Protein AF-A0A229SP72-F1 (afdb_monomer)

Secondary structure (DSSP, 8-state):
-EE-SEEEESSSSTTSPEEEEEPTTEE-EEEEEEEETTTTEEEEEEEE-STT--EEEEEEGGGEE-SSSPPPPEEP-

Structure (mmCIF, N/CA/C/O backbone):
data_AF-A0A229SP72-F1
#
_entry.id   AF-A0A229SP72-F1
#
loop_
_atom_site.group_PDB
_atom_site.id
_atom_site.type_symbol
_atom_site.label_atom_id
_atom_site.label_alt_id
_atom_site.label_comp_id
_atom_site.label_asym_id
_atom_site.label_entity_id
_atom_site.label_seq_id
_atom_site.pdbx_PDB_ins_code
_atom_site.Cartn_x
_atom_site.Cartn_y
_atom_site.Cartn_z
_atom_site.occupancy
_atom_site.B_iso_or_equiv
_atom_site.auth_seq_id
_atom_site.auth_comp_id
_atom_site.auth_asym_id
_atom_site.auth_atom_id
_atom_site.pdbx_PDB_model_num
ATOM 1 N N . MET A 1 1 ? 3.625 -11.807 -1.019 1.00 63.62 1 MET A N 1
ATOM 2 C CA . MET A 1 1 ? 2.223 -11.758 -1.517 1.00 63.62 1 MET A CA 1
ATOM 3 C C . MET A 1 1 ? 2.181 -11.316 -2.961 1.00 63.62 1 MET A C 1
ATOM 5 O O . MET A 1 1 ? 3.198 -10.846 -3.461 1.00 63.62 1 MET A O 1
ATOM 9 N N . THR A 1 2 ? 1.019 -11.428 -3.608 1.00 70.06 2 THR A N 1
ATOM 10 C CA . THR A 1 2 ? 0.767 -10.761 -4.891 1.00 70.06 2 THR A CA 1
ATOM 11 C C . THR A 1 2 ? -0.262 -9.647 -4.757 1.00 70.06 2 THR A C 1
ATOM 13 O O . THR A 1 2 ? -1.257 -9.787 -4.048 1.00 70.06 2 THR A O 1
ATOM 16 N N . GLY A 1 3 ? -0.016 -8.523 -5.424 1.00 62.00 3 GLY A N 1
ATOM 17 C CA . GLY A 1 3 ? -0.990 -7.446 -5.569 1.00 62.00 3 GLY A CA 1
ATOM 18 C C . GLY A 1 3 ? -1.951 -7.702 -6.732 1.00 62.00 3 GLY A C 1
ATOM 19 O O . GLY A 1 3 ? -1.553 -8.184 -7.798 1.00 62.00 3 GLY A O 1
ATOM 20 N N . LYS A 1 4 ? -3.220 -7.327 -6.560 1.00 73.56 4 LYS A N 1
ATOM 21 C CA . LYS A 1 4 ? -4.115 -7.029 -7.691 1.00 73.56 4 LYS A CA 1
ATOM 22 C C . LYS A 1 4 ? -3.627 -5.755 -8.388 1.00 73.56 4 LYS A C 1
ATOM 24 O O . LYS A 1 4 ? -2.832 -5.005 -7.825 1.00 73.56 4 LYS A O 1
ATOM 29 N N . THR A 1 5 ? -4.135 -5.464 -9.589 1.00 76.69 5 THR A N 1
ATOM 30 C CA . THR A 1 5 ? -3.902 -4.152 -10.211 1.00 76.69 5 THR A CA 1
ATOM 31 C C . THR A 1 5 ? -4.443 -3.068 -9.288 1.00 76.69 5 THR A C 1
ATOM 33 O O . THR A 1 5 ? -5.654 -2.935 -9.115 1.00 76.69 5 THR A O 1
ATOM 36 N N . SER A 1 6 ? -3.551 -2.358 -8.604 1.00 84.25 6 SER A N 1
ATOM 37 C CA . SER A 1 6 ? -3.914 -1.463 -7.508 1.00 84.25 6 SER A CA 1
ATOM 38 C C . SER A 1 6 ? -2.807 -0.449 -7.240 1.00 84.25 6 SER A C 1
ATOM 40 O O . SER A 1 6 ? -1.628 -0.761 -7.418 1.00 84.25 6 SER A O 1
ATOM 42 N N . PRO A 1 7 ? -3.159 0.775 -6.823 1.00 90.94 7 PRO A N 1
ATOM 43 C CA . PRO A 1 7 ? -2.165 1.771 -6.471 1.00 90.94 7 PRO A CA 1
ATOM 44 C C . PRO A 1 7 ? -1.502 1.440 -5.131 1.00 90.94 7 PRO A C 1
ATOM 46 O O . PRO A 1 7 ? -2.196 1.170 -4.148 1.00 90.94 7 PRO A O 1
ATOM 49 N N . LEU A 1 8 ? -0.174 1.556 -5.088 1.00 92.88 8 LEU A N 1
ATOM 50 C CA . LEU A 1 8 ? 0.556 1.864 -3.859 1.00 92.88 8 LEU A CA 1
ATOM 51 C C . LEU A 1 8 ? 0.415 3.361 -3.599 1.00 92.88 8 LEU A C 1
ATOM 53 O O . LEU A 1 8 ? 0.551 4.163 -4.526 1.00 92.88 8 LEU A O 1
ATOM 57 N N . ARG A 1 9 ? 0.158 3.754 -2.355 1.00 95.25 9 ARG A N 1
ATOM 58 C CA . ARG A 1 9 ? -0.146 5.142 -1.980 1.00 95.25 9 ARG A CA 1
ATOM 59 C C . ARG A 1 9 ? 0.855 5.702 -0.982 1.00 95.25 9 ARG A C 1
ATOM 61 O O . ARG A 1 9 ? 1.439 4.959 -0.208 1.00 95.25 9 ARG A O 1
ATOM 68 N N . VAL A 1 10 ? 0.986 7.028 -0.948 1.00 94.88 10 VAL A N 1
ATOM 69 C CA . VAL A 1 10 ? 1.834 7.734 0.037 1.00 94.88 10 VAL A CA 1
ATOM 70 C C . VAL A 1 10 ? 1.362 7.564 1.488 1.00 94.88 10 VAL A C 1
ATOM 72 O O . VAL A 1 10 ? 2.108 7.871 2.407 1.00 94.88 10 VAL A O 1
ATOM 75 N N . GLY A 1 11 ? 0.125 7.106 1.708 1.00 93.56 11 GLY A N 1
ATOM 76 C CA . GLY A 1 11 ? -0.456 6.934 3.038 1.00 93.56 11 GLY A CA 1
ATOM 77 C C . GLY A 1 11 ? -1.583 5.892 3.062 1.00 93.56 11 GLY A C 1
ATOM 78 O O . GLY A 1 11 ? -2.120 5.558 1.997 1.00 93.56 11 GLY A O 1
ATOM 79 N N . PRO A 1 12 ? -1.965 5.398 4.257 1.00 93.56 12 PRO A N 1
ATOM 80 C CA . PRO A 1 12 ? -2.933 4.314 4.461 1.00 93.56 12 PRO A CA 1
ATOM 81 C C . PRO A 1 12 ? -4.391 4.785 4.302 1.00 93.56 12 PRO A C 1
ATOM 83 O O . PRO A 1 12 ? -5.220 4.672 5.208 1.00 93.56 12 PRO A O 1
ATOM 86 N N . GLN A 1 13 ? -4.715 5.381 3.153 1.00 92.69 13 GLN A N 1
ATOM 87 C CA . GLN A 1 13 ? -6.061 5.853 2.835 1.00 92.69 13 GLN A CA 1
ATOM 88 C C . GLN A 1 13 ? -6.298 5.912 1.323 1.00 92.69 13 GLN A C 1
ATOM 90 O O . GLN A 1 13 ? -5.424 6.285 0.542 1.00 92.69 13 GLN A O 1
ATOM 95 N N . GLY A 1 14 ? -7.533 5.625 0.898 1.00 90.56 14 GLY A N 1
ATOM 96 C CA . GLY A 1 14 ? -7.915 5.593 -0.519 1.00 90.56 14 GLY A CA 1
ATOM 97 C C . GLY A 1 14 ? -7.803 6.933 -1.258 1.00 90.56 14 GLY A C 1
ATOM 98 O O . GLY A 1 14 ? -7.729 6.940 -2.484 1.00 90.56 14 GLY A O 1
ATOM 99 N N . THR A 1 15 ? -7.755 8.055 -0.538 1.00 91.75 15 THR A N 1
ATOM 100 C CA . THR A 1 15 ? -7.609 9.405 -1.107 1.00 91.75 15 THR A CA 1
ATOM 101 C C . THR A 1 15 ? -6.154 9.864 -1.206 1.00 91.75 15 THR A C 1
ATOM 103 O O . THR A 1 15 ? -5.890 10.887 -1.828 1.00 91.75 15 THR A O 1
ATOM 106 N N . CYS A 1 16 ? -5.200 9.139 -0.609 1.00 93.44 16 CYS A N 1
ATOM 107 C CA . CYS A 1 16 ? -3.781 9.476 -0.699 1.00 93.44 16 CYS A CA 1
ATOM 108 C C . CYS A 1 16 ? -3.262 9.290 -2.131 1.00 93.44 16 CYS A C 1
ATOM 110 O O . CYS A 1 16 ? -3.629 8.325 -2.808 1.00 93.44 16 CYS A O 1
ATOM 112 N N . ASN A 1 17 ? -2.374 10.183 -2.576 1.00 95.50 17 ASN A N 1
ATOM 113 C CA . ASN A 1 17 ? -1.778 10.112 -3.910 1.00 95.50 17 ASN A CA 1
ATOM 114 C C . ASN A 1 17 ? -1.052 8.771 -4.136 1.00 95.50 17 ASN A C 1
ATOM 116 O O . ASN A 1 17 ? -0.402 8.265 -3.214 1.00 95.50 17 ASN A O 1
ATOM 120 N N . PRO A 1 18 ? -1.145 8.185 -5.342 1.00 94.00 18 PRO A N 1
ATOM 121 C CA . PRO A 1 18 ? -0.382 6.995 -5.677 1.00 94.00 18 PRO A CA 1
ATOM 122 C C . PRO A 1 18 ? 1.110 7.328 -5.832 1.00 94.00 18 PRO A C 1
ATOM 124 O O . PRO A 1 18 ? 1.460 8.345 -6.426 1.00 94.00 18 PRO A O 1
ATOM 127 N N . VAL A 1 19 ? 1.979 6.447 -5.339 1.00 92.94 19 VAL A N 1
ATOM 128 C CA . VAL A 1 19 ? 3.428 6.451 -5.631 1.00 92.94 19 VAL A CA 1
ATOM 129 C C . VAL A 1 19 ? 3.774 5.501 -6.776 1.00 92.94 19 VAL A C 1
ATOM 131 O O . VAL A 1 19 ? 4.746 5.715 -7.492 1.00 92.94 19 VAL A O 1
ATOM 134 N N . ALA A 1 20 ? 2.959 4.462 -6.972 1.00 90.19 20 ALA A N 1
ATOM 135 C CA . ALA A 1 20 ? 3.085 3.502 -8.059 1.00 90.19 20 ALA A CA 1
ATOM 136 C C . ALA A 1 20 ? 1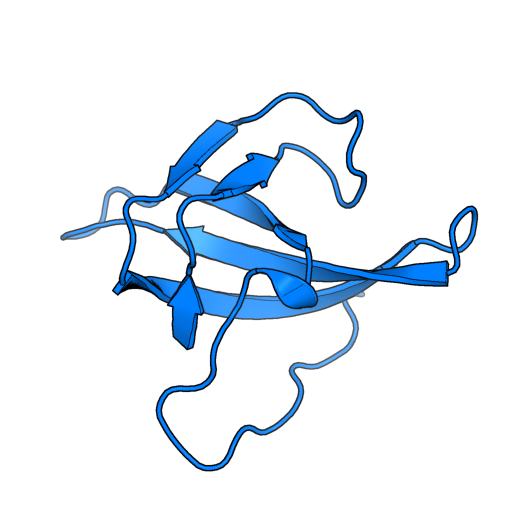.735 2.833 -8.339 1.00 90.19 20 ALA A C 1
ATOM 138 O O . ALA A 1 20 ? 0.863 2.771 -7.473 1.00 90.19 20 ALA A O 1
ATOM 139 N N . THR A 1 21 ? 1.574 2.293 -9.547 1.00 89.50 21 THR A N 1
ATOM 140 C CA . THR A 1 21 ? 0.486 1.359 -9.868 1.00 89.50 21 THR A CA 1
ATOM 141 C C . THR A 1 21 ? 1.082 -0.024 -10.034 1.00 89.50 21 THR A C 1
ATOM 143 O O . THR A 1 21 ? 1.977 -0.216 -10.856 1.00 89.50 21 THR A O 1
ATOM 146 N N . LEU A 1 22 ? 0.594 -0.982 -9.253 1.00 87.12 22 LEU A N 1
ATOM 147 C CA . LEU A 1 22 ? 1.043 -2.359 -9.347 1.00 87.12 22 LEU A CA 1
ATOM 148 C C . LEU A 1 22 ? 0.411 -3.050 -10.557 1.00 87.12 22 LEU A C 1
ATOM 150 O O . LEU A 1 22 ? -0.809 -2.954 -10.738 1.00 87.12 22 LEU A O 1
ATOM 154 N N . PRO A 1 23 ? 1.189 -3.787 -11.363 1.00 86.75 23 PRO A N 1
ATOM 155 C CA . PRO A 1 23 ? 0.612 -4.757 -12.279 1.00 86.75 23 PRO A CA 1
ATOM 156 C C . PRO A 1 23 ? -0.058 -5.899 -11.499 1.00 86.75 23 PRO A C 1
ATOM 158 O O . PRO A 1 23 ? 0.246 -6.151 -10.332 1.00 86.75 23 PRO A O 1
ATOM 161 N N . SER A 1 24 ? -0.975 -6.613 -12.153 1.00 85.38 24 SER A N 1
ATOM 162 C CA . SER A 1 24 ? -1.549 -7.833 -11.574 1.00 85.38 24 SER A CA 1
ATOM 163 C C . SER A 1 24 ? -0.448 -8.869 -11.328 1.00 85.38 24 SER A C 1
ATOM 165 O O . SER A 1 24 ? 0.431 -9.047 -12.171 1.00 85.38 24 SER A O 1
ATOM 167 N N . GLY A 1 25 ? -0.481 -9.530 -10.170 1.00 83.62 25 GLY A N 1
ATOM 168 C CA . GLY A 1 25 ? 0.524 -10.525 -9.801 1.00 83.62 25 GLY A CA 1
ATOM 169 C C . GLY A 1 25 ? 1.845 -9.921 -9.320 1.00 83.62 25 GLY A C 1
ATOM 170 O O . GLY A 1 25 ? 2.803 -10.664 -9.112 1.00 83.62 25 GLY A O 1
ATOM 171 N N . ALA A 1 26 ? 1.917 -8.597 -9.129 1.00 85.88 26 ALA A N 1
ATOM 172 C CA . ALA A 1 26 ? 3.101 -7.935 -8.594 1.00 85.88 26 ALA A CA 1
ATOM 173 C C . ALA A 1 26 ? 3.507 -8.563 -7.261 1.00 85.88 26 ALA A C 1
ATOM 175 O O . ALA A 1 26 ? 2.702 -8.599 -6.331 1.00 85.88 26 ALA A O 1
ATOM 176 N N . GLN A 1 27 ? 4.747 -9.037 -7.161 1.00 86.31 27 GLN A N 1
ATOM 177 C CA . GLN A 1 27 ? 5.276 -9.522 -5.894 1.00 86.31 27 GLN A CA 1
ATOM 178 C C . GLN A 1 27 ? 5.496 -8.349 -4.942 1.00 86.31 27 GLN A C 1
ATOM 180 O O . GLN A 1 27 ? 6.118 -7.349 -5.300 1.00 86.31 27 GLN A O 1
ATOM 185 N N . LEU A 1 28 ? 4.965 -8.500 -3.734 1.00 86.12 28 LEU A N 1
ATOM 186 C CA . LEU A 1 28 ? 5.047 -7.520 -2.661 1.00 86.12 28 LEU A CA 1
ATOM 187 C C . LEU A 1 28 ? 5.733 -8.134 -1.451 1.00 86.12 28 LEU A C 1
ATOM 189 O O . LEU A 1 28 ? 5.376 -9.247 -1.031 1.00 86.12 28 LEU A O 1
ATOM 193 N N . SER A 1 29 ? 6.658 -7.365 -0.885 1.00 87.62 29 SER A N 1
ATOM 194 C CA . SER A 1 29 ? 7.137 -7.541 0.483 1.00 87.62 29 SER A CA 1
ATOM 195 C C . SER A 1 29 ? 6.301 -6.646 1.387 1.00 87.62 29 SER A C 1
ATOM 197 O O . SER A 1 29 ? 6.180 -5.462 1.093 1.00 87.62 29 SER A O 1
ATOM 199 N N . ILE A 1 30 ? 5.714 -7.205 2.442 1.00 88.81 30 ILE A N 1
ATOM 200 C CA . ILE A 1 30 ? 4.921 -6.459 3.428 1.00 88.81 30 ILE A CA 1
ATOM 201 C C . ILE A 1 30 ? 5.615 -6.593 4.767 1.00 88.81 30 ILE A C 1
ATOM 203 O O . ILE A 1 30 ? 5.976 -7.702 5.159 1.00 88.81 30 ILE A O 1
ATOM 207 N N . ASP A 1 31 ? 5.793 -5.466 5.433 1.00 88.88 31 ASP A N 1
ATOM 208 C CA . ASP A 1 31 ? 6.493 -5.350 6.705 1.00 88.88 31 ASP A CA 1
ATOM 209 C C . ASP A 1 31 ? 5.531 -5.123 7.874 1.00 88.88 31 ASP A C 1
ATOM 211 O O . ASP A 1 31 ? 5.668 -5.783 8.900 1.00 88.88 31 ASP A O 1
ATOM 215 N N . CYS A 1 32 ? 4.526 -4.255 7.724 1.00 93.06 32 CYS A N 1
ATOM 216 C CA . CYS A 1 32 ? 3.580 -3.965 8.801 1.00 93.06 32 CYS A CA 1
ATOM 217 C C . CYS A 1 32 ? 2.185 -3.573 8.291 1.00 93.06 32 CYS A C 1
ATOM 219 O O . CYS A 1 32 ? 1.971 -3.352 7.093 1.00 93.06 32 CYS A O 1
ATOM 221 N N . TYR A 1 33 ? 1.210 -3.496 9.202 1.00 95.00 33 TYR A N 1
ATOM 222 C CA . TYR A 1 33 ? -0.135 -2.992 8.907 1.00 95.00 33 TYR A CA 1
ATOM 223 C C . TYR A 1 33 ? -0.556 -1.830 9.807 1.00 95.00 33 TYR A C 1
ATOM 225 O O . TYR A 1 33 ? -0.138 -1.711 10.959 1.00 95.00 33 TYR A O 1
ATOM 233 N N . LEU A 1 34 ? -1.466 -1.009 9.284 1.00 95.44 34 LEU A N 1
ATOM 234 C CA . LEU A 1 34 ? -2.235 -0.035 10.047 1.00 95.44 34 LEU A CA 1
ATOM 235 C C . LEU A 1 34 ? -3.725 -0.212 9.787 1.00 95.44 34 LEU A C 1
ATOM 237 O O . LEU A 1 34 ? -4.168 -0.364 8.647 1.00 95.44 34 LEU A O 1
ATOM 241 N N . THR A 1 35 ? -4.509 -0.090 10.850 1.00 93.44 35 THR A N 1
ATOM 242 C CA . THR A 1 35 ? -5.948 0.132 10.737 1.00 93.44 35 THR A CA 1
ATOM 243 C C . THR A 1 35 ? -6.182 1.630 10.684 1.00 93.44 35 THR A C 1
ATOM 245 O O . THR A 1 35 ? -5.917 2.335 11.654 1.00 93.44 35 THR A O 1
ATOM 248 N N . ASN A 1 36 ? -6.687 2.134 9.561 1.00 83.88 36 ASN A N 1
ATOM 249 C CA . ASN A 1 36 ? -7.111 3.520 9.461 1.00 83.88 36 ASN A CA 1
ATOM 250 C C . ASN A 1 36 ? -8.310 3.732 10.407 1.00 83.88 36 ASN A C 1
ATOM 252 O O . ASN A 1 36 ? -9.393 3.204 10.129 1.00 83.88 36 ASN A O 1
ATOM 256 N N . PRO A 1 37 ? -8.157 4.502 11.500 1.00 78.44 37 PRO A N 1
ATOM 257 C CA . PRO A 1 37 ? -9.179 4.593 12.539 1.00 78.44 37 PRO A CA 1
ATOM 258 C C . PRO A 1 37 ? -10.424 5.351 12.069 1.00 78.44 37 PRO A C 1
ATOM 260 O O . PRO A 1 37 ? -11.509 5.138 12.598 1.00 78.44 37 PRO A O 1
ATOM 263 N N . THR A 1 38 ? -10.292 6.215 11.058 1.00 83.00 38 THR A N 1
ATOM 264 C CA . THR A 1 38 ? -11.406 7.000 10.515 1.00 83.00 38 THR A CA 1
ATOM 265 C C . THR A 1 38 ? -12.360 6.146 9.684 1.00 83.00 38 THR A C 1
ATOM 267 O O . THR A 1 38 ? -13.563 6.391 9.700 1.00 83.00 38 THR A O 1
ATOM 270 N N . TYR A 1 39 ? -11.844 5.145 8.966 1.00 83.81 39 TYR A N 1
ATOM 271 C CA . TYR A 1 39 ? -12.632 4.348 8.016 1.00 83.81 39 TYR A CA 1
ATOM 272 C C . TYR A 1 39 ? -12.723 2.860 8.374 1.00 83.81 39 TYR A C 1
ATOM 274 O O . TYR A 1 39 ? -13.380 2.112 7.656 1.00 83.81 39 TYR A O 1
ATOM 282 N N . GLY A 1 40 ? -12.037 2.408 9.429 1.00 88.06 40 GLY A N 1
ATOM 283 C CA . GLY A 1 40 ? -11.981 0.994 9.816 1.00 88.06 40 GLY A CA 1
ATOM 284 C C . GLY A 1 40 ? -11.355 0.090 8.749 1.00 88.06 40 GLY A C 1
ATOM 285 O O . GLY A 1 40 ? -11.652 -1.099 8.702 1.00 88.06 40 GLY A O 1
ATOM 286 N N . THR A 1 41 ? -10.528 0.647 7.858 1.00 92.62 41 THR A N 1
ATOM 287 C CA . THR A 1 41 ? -9.887 -0.106 6.767 1.00 92.62 41 THR A CA 1
ATOM 288 C C . THR A 1 41 ? -8.462 -0.474 7.135 1.00 92.62 41 THR A C 1
ATOM 290 O O . THR A 1 41 ? -7.744 0.349 7.700 1.00 92.62 41 THR A O 1
ATOM 293 N N . VAL A 1 42 ? -8.039 -1.685 6.781 1.00 94.56 42 VAL A N 1
ATOM 294 C CA . VAL A 1 42 ? -6.669 -2.147 7.008 1.00 94.56 42 VAL A CA 1
ATOM 295 C C . VAL A 1 42 ? -5.813 -1.899 5.773 1.00 94.56 42 VAL A C 1
ATOM 297 O O . VAL A 1 42 ? -6.221 -2.151 4.634 1.00 94.56 42 VAL A O 1
ATOM 300 N N . TRP A 1 43 ? -4.621 -1.370 6.011 1.00 95.19 43 TRP A N 1
ATOM 301 C CA . TRP A 1 43 ? -3.631 -1.051 4.997 1.00 95.19 43 TRP A CA 1
ATOM 302 C C . TRP A 1 43 ? -2.305 -1.686 5.371 1.00 95.19 43 TRP A C 1
ATOM 304 O O . TRP A 1 43 ? -1.855 -1.571 6.508 1.00 95.19 43 TRP A O 1
ATOM 314 N N . PHE A 1 44 ? -1.672 -2.313 4.393 1.00 94.25 44 PHE A N 1
ATOM 315 C CA . PHE A 1 44 ? -0.328 -2.845 4.517 1.00 94.25 44 PHE A CA 1
ATOM 316 C C . PHE A 1 44 ? 0.681 -1.831 4.009 1.00 94.25 44 PHE A C 1
ATOM 318 O O . PHE A 1 44 ? 0.478 -1.239 2.942 1.00 94.25 44 PHE A O 1
ATOM 325 N N . HIS A 1 45 ? 1.767 -1.658 4.753 1.00 93.38 45 HIS A N 1
ATOM 326 C CA . HIS A 1 45 ? 2.975 -1.070 4.207 1.00 93.38 45 HIS A CA 1
ATOM 327 C C . HIS A 1 45 ? 3.662 -2.129 3.339 1.00 93.38 45 HIS A C 1
ATOM 329 O O . HIS A 1 45 ? 3.717 -3.307 3.696 1.00 93.38 45 HIS A O 1
ATOM 335 N N . ALA A 1 46 ? 4.044 -1.744 2.127 1.00 91.19 46 ALA A N 1
ATOM 336 C CA . ALA A 1 46 ? 4.537 -2.670 1.127 1.00 91.19 46 ALA A CA 1
ATOM 337 C C . ALA A 1 46 ? 5.657 -2.046 0.301 1.00 91.19 46 ALA A C 1
ATOM 339 O O . ALA A 1 46 ? 5.561 -0.904 -0.152 1.00 91.19 46 ALA A O 1
ATOM 340 N N . ALA A 1 47 ? 6.669 -2.857 0.018 1.00 89.31 47 ALA A N 1
ATOM 341 C CA . ALA A 1 47 ? 7.699 -2.567 -0.962 1.00 89.31 47 ALA A CA 1
ATOM 342 C C . ALA A 1 47 ? 7.424 -3.341 -2.257 1.00 89.31 47 ALA A C 1
ATOM 344 O O . ALA A 1 47 ? 7.181 -4.555 -2.252 1.00 89.31 47 ALA A O 1
ATOM 345 N N . TYR A 1 48 ? 7.500 -2.629 -3.380 1.00 86.19 48 TYR A N 1
ATOM 346 C CA . TYR A 1 48 ? 7.395 -3.174 -4.728 1.00 86.19 48 TYR A CA 1
ATOM 347 C C . TYR A 1 48 ? 8.619 -2.795 -5.556 1.00 86.19 48 TYR A C 1
ATOM 349 O O . TYR A 1 48 ? 8.893 -1.617 -5.766 1.00 86.19 48 TYR A O 1
ATOM 357 N N . GLY A 1 49 ? 9.327 -3.779 -6.102 1.00 78.25 49 GLY A N 1
ATOM 358 C CA . GLY A 1 49 ? 10.400 -3.527 -7.055 1.00 78.25 49 GLY A CA 1
ATOM 359 C C . GLY A 1 49 ? 11.032 -4.804 -7.582 1.00 78.25 49 GLY A C 1
ATOM 360 O O . GLY A 1 49 ? 11.041 -5.839 -6.921 1.00 78.25 49 GLY A O 1
ATOM 361 N N . THR A 1 50 ? 11.600 -4.719 -8.780 1.00 56.00 50 THR A N 1
ATOM 362 C CA . THR A 1 50 ? 12.463 -5.753 -9.358 1.00 56.00 50 THR A CA 1
ATOM 363 C C . THR A 1 50 ? 13.915 -5.303 -9.228 1.00 56.00 50 THR A C 1
ATOM 365 O O . THR A 1 50 ? 14.253 -4.209 -9.677 1.00 56.00 50 THR A O 1
ATOM 368 N N . ALA A 1 51 ? 14.780 -6.136 -8.644 1.00 52.69 51 ALA A N 1
ATOM 369 C CA . ALA A 1 51 ? 16.233 -5.922 -8.603 1.00 52.69 51 ALA A CA 1
ATOM 370 C C . ALA A 1 51 ? 16.704 -4.610 -7.923 1.00 52.69 51 ALA A C 1
ATOM 372 O O . ALA A 1 51 ? 17.478 -3.842 -8.492 1.00 52.69 51 ALA A O 1
ATOM 373 N N . GLY A 1 52 ? 16.265 -4.355 -6.684 1.00 47.22 52 GLY A N 1
ATOM 374 C CA . GLY A 1 52 ? 16.898 -3.352 -5.806 1.00 47.22 52 GLY A CA 1
ATOM 375 C C . GLY A 1 52 ? 16.512 -1.885 -6.042 1.00 47.22 52 GLY A C 1
ATOM 376 O O . GLY A 1 52 ? 17.085 -1.004 -5.410 1.00 47.22 52 GLY A O 1
ATOM 377 N N . ARG A 1 53 ? 15.533 -1.604 -6.913 1.00 57.34 53 ARG A N 1
ATOM 378 C CA . ARG A 1 53 ? 14.863 -0.293 -7.022 1.00 57.34 53 ARG A CA 1
ATOM 379 C C . ARG A 1 53 ? 13.403 -0.442 -6.598 1.00 57.34 53 ARG A C 1
ATOM 381 O O . ARG A 1 53 ? 12.527 -0.616 -7.441 1.00 57.34 53 ARG A O 1
ATOM 388 N N . GLY A 1 54 ? 13.175 -0.488 -5.289 1.00 76.12 54 GLY A N 1
ATOM 389 C CA . GLY A 1 54 ? 11.837 -0.578 -4.709 1.00 76.12 54 GLY A CA 1
ATOM 390 C C . GLY A 1 54 ? 11.159 0.788 -4.628 1.00 76.12 54 GLY A C 1
ATOM 391 O O . GLY A 1 54 ? 11.809 1.781 -4.314 1.00 76.12 54 GLY A O 1
ATOM 392 N N . VAL A 1 55 ? 9.861 0.835 -4.912 1.00 88.00 55 VAL A N 1
ATOM 393 C CA . VAL A 1 55 ? 8.954 1.886 -4.447 1.00 88.00 55 VAL A CA 1
ATOM 394 C C . VAL A 1 55 ? 8.219 1.334 -3.233 1.00 88.00 55 VAL A C 1
ATOM 396 O O . VAL A 1 55 ? 7.721 0.209 -3.270 1.00 88.00 55 VAL A O 1
ATOM 399 N N . GLU A 1 56 ? 8.145 2.129 -2.177 1.00 91.06 56 GLU A N 1
ATOM 400 C CA . GLU A 1 56 ? 7.454 1.784 -0.937 1.00 91.06 56 GLU A CA 1
ATOM 401 C C . GLU A 1 56 ? 6.194 2.627 -0.782 1.00 91.06 56 GLU A C 1
ATOM 403 O O . GLU A 1 56 ? 6.124 3.766 -1.254 1.00 91.06 56 GLU A O 1
ATOM 408 N N . GLY A 1 57 ? 5.180 2.061 -0.141 1.00 93.50 57 GLY A N 1
ATOM 409 C CA . GLY A 1 57 ? 3.944 2.765 0.146 1.00 93.50 57 GLY A CA 1
ATOM 410 C C . GLY A 1 57 ? 2.884 1.856 0.739 1.00 93.50 57 GLY A C 1
ATOM 411 O O . GLY A 1 57 ? 3.151 0.752 1.196 1.00 93.50 57 GLY A O 1
ATOM 412 N N . TRP A 1 58 ? 1.649 2.336 0.708 1.00 94.62 58 TRP A N 1
ATOM 413 C CA . TRP A 1 58 ? 0.517 1.695 1.356 1.00 94.62 58 TRP A CA 1
ATOM 414 C C . TRP A 1 58 ? -0.430 1.079 0.341 1.00 94.62 58 TRP A C 1
ATOM 416 O O . TRP A 1 58 ? -0.824 1.725 -0.636 1.00 94.62 58 TRP A O 1
ATOM 426 N N . ILE A 1 59 ? -0.847 -0.151 0.607 1.00 94.00 59 ILE A N 1
ATOM 427 C CA . ILE A 1 59 ? -1.842 -0.869 -0.182 1.00 94.00 59 ILE A CA 1
ATOM 428 C C . ILE A 1 59 ? -2.980 -1.349 0.712 1.00 94.00 59 ILE A C 1
ATOM 430 O O . ILE A 1 59 ? -2.768 -1.824 1.823 1.00 94.00 59 ILE A O 1
ATOM 434 N N . TYR A 1 60 ? -4.209 -1.202 0.226 1.00 94.19 60 TYR A N 1
ATOM 435 C CA . TYR A 1 60 ? -5.384 -1.704 0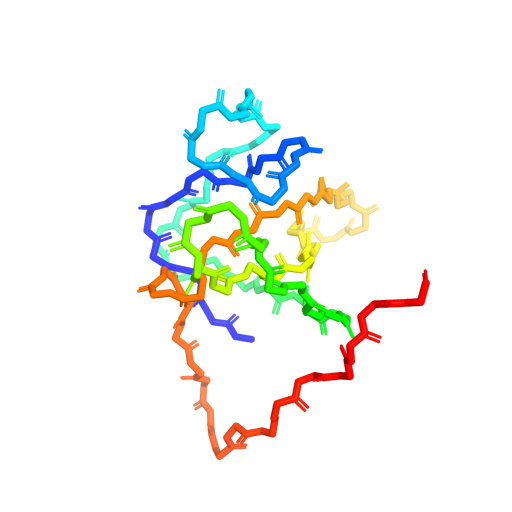.926 1.00 94.19 60 TYR A CA 1
ATOM 436 C C . TYR A 1 60 ? -5.336 -3.233 0.995 1.00 94.19 60 TYR A C 1
ATOM 438 O O . TYR A 1 60 ? -5.094 -3.875 -0.028 1.00 94.19 60 TYR A O 1
ATOM 446 N N . GLU A 1 61 ? -5.610 -3.808 2.167 1.00 91.56 61 GLU A N 1
ATOM 447 C CA . GLU A 1 61 ? -5.560 -5.257 2.400 1.00 91.56 61 GLU A CA 1
ATOM 448 C C . GLU A 1 61 ? -6.335 -6.049 1.335 1.00 91.56 61 GLU A C 1
ATOM 450 O O . GLU A 1 61 ? -5.810 -7.007 0.774 1.00 91.56 61 GLU A O 1
ATOM 455 N N . GLY A 1 62 ? -7.551 -5.616 0.973 1.00 90.69 62 GLY A N 1
ATOM 456 C CA . GLY A 1 62 ? -8.392 -6.318 -0.011 1.00 90.69 62 GLY A CA 1
ATOM 457 C C . GLY A 1 62 ? -7.807 -6.394 -1.433 1.00 90.69 62 GLY A C 1
ATOM 458 O O . GLY A 1 62 ? -8.320 -7.128 -2.292 1.00 90.69 62 GLY A O 1
ATOM 459 N N . ASN A 1 63 ? -6.727 -5.652 -1.692 1.00 91.69 63 ASN A N 1
ATOM 460 C CA . ASN A 1 63 ? -5.971 -5.672 -2.943 1.00 91.69 63 ASN A CA 1
ATOM 461 C C . ASN A 1 63 ? -4.746 -6.590 -2.899 1.00 91.69 63 ASN A C 1
ATOM 463 O O . ASN A 1 63 ? -4.030 -6.691 -3.897 1.00 91.69 63 ASN A O 1
ATOM 467 N N . VAL A 1 64 ? -4.511 -7.268 -1.780 1.00 88.50 64 VAL A N 1
ATOM 468 C CA . VAL A 1 64 ? -3.397 -8.188 -1.582 1.00 88.50 64 VAL A CA 1
ATOM 469 C C . VAL A 1 64 ? -3.928 -9.613 -1.496 1.00 88.50 64 VAL A C 1
ATOM 471 O O . VAL A 1 64 ? -4.912 -9.894 -0.818 1.00 88.50 64 VAL A O 1
ATOM 474 N N . GLN A 1 65 ? -3.277 -10.524 -2.213 1.00 85.12 65 GLN A N 1
ATOM 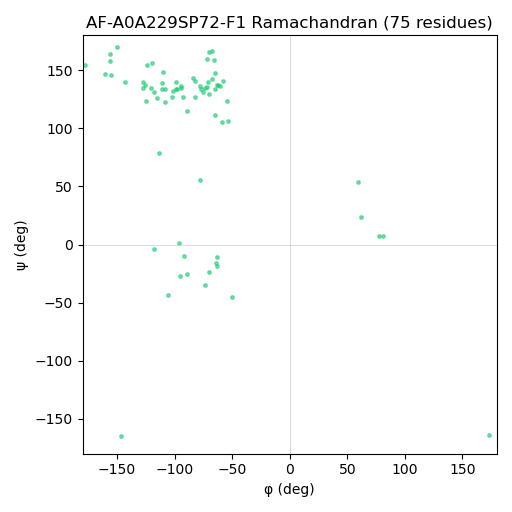475 C CA . GLN A 1 65 ? -3.554 -11.950 -2.163 1.00 85.12 65 GLN A CA 1
ATOM 476 C C . GLN A 1 65 ? -2.331 -12.694 -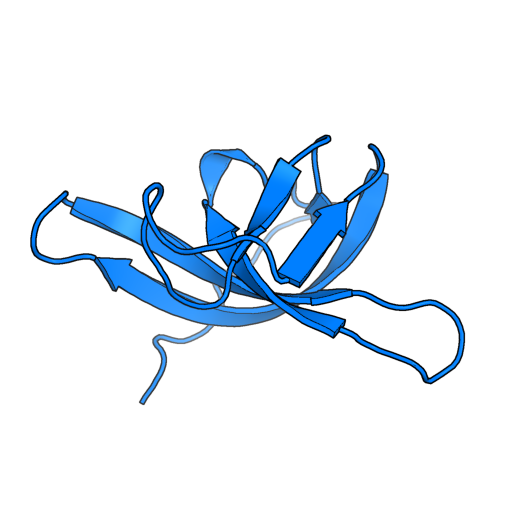1.603 1.00 85.12 65 GLN A C 1
ATOM 478 O O . GLN A 1 65 ? -1.216 -12.545 -2.132 1.00 85.12 65 GLN A O 1
ATOM 483 N N . PRO A 1 66 ? -2.503 -13.512 -0.551 1.00 74.62 66 PRO A N 1
ATOM 484 C CA . PRO A 1 66 ? -1.441 -14.383 -0.076 1.00 74.62 66 PRO A CA 1
ATOM 485 C C . PRO A 1 66 ? -1.071 -15.450 -1.100 1.00 74.62 66 PRO A C 1
ATOM 487 O O . PRO A 1 66 ? -1.916 -15.9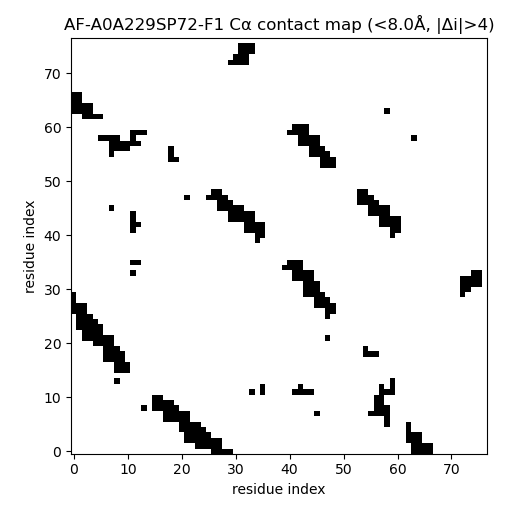05 -1.867 1.00 74.62 66 PRO A O 1
ATOM 490 N N . LEU A 1 67 ? 0.209 -15.823 -1.118 1.00 67.06 67 LEU A N 1
ATOM 491 C CA . LEU A 1 67 ? 0.710 -16.892 -1.984 1.00 67.06 67 LEU A CA 1
ATOM 492 C C . LEU A 1 67 ? 0.623 -18.277 -1.316 1.00 67.06 67 LEU A C 1
ATOM 494 O O . LEU A 1 67 ? 0.470 -19.251 -2.038 1.00 67.06 67 LEU A O 1
ATOM 498 N N . ASP A 1 68 ? 0.628 -18.340 0.023 1.00 70.69 68 ASP A N 1
ATOM 499 C CA . ASP A 1 68 ? 0.570 -19.558 0.854 1.00 70.69 68 ASP A CA 1
ATOM 500 C C . ASP A 1 68 ? -0.207 -19.276 2.165 1.00 70.69 68 ASP A C 1
ATOM 502 O O . ASP A 1 68 ? -0.888 -18.249 2.260 1.00 70.69 68 ASP A O 1
ATOM 506 N N . THR A 1 69 ? -0.115 -20.150 3.186 1.00 69.50 69 THR A N 1
ATOM 507 C CA . THR A 1 69 ? -0.639 -19.883 4.543 1.00 69.50 69 THR A CA 1
ATOM 508 C C . THR A 1 69 ? -0.082 -18.563 5.068 1.00 69.50 69 THR A C 1
ATOM 510 O O . THR A 1 69 ? 1.100 -18.455 5.383 1.00 69.50 69 THR A O 1
ATOM 513 N N . TRP A 1 70 ? -0.944 -17.550 5.101 1.00 71.75 70 TRP A N 1
ATOM 514 C CA . TRP A 1 70 ? -0.604 -16.179 5.450 1.00 71.75 70 TRP A CA 1
ATOM 515 C C . TRP A 1 70 ? -0.575 -15.988 6.957 1.00 71.75 70 TRP A C 1
ATOM 517 O O . TRP A 1 70 ? -1.571 -16.255 7.631 1.00 71.75 70 TRP A O 1
ATOM 527 N N . GLU A 1 71 ? 0.530 -15.451 7.457 1.00 79.62 71 GLU A N 1
ATOM 528 C CA . GLU A 1 71 ? 0.589 -14.857 8.784 1.00 79.62 71 GLU A CA 1
ATOM 529 C C . GLU A 1 71 ? 0.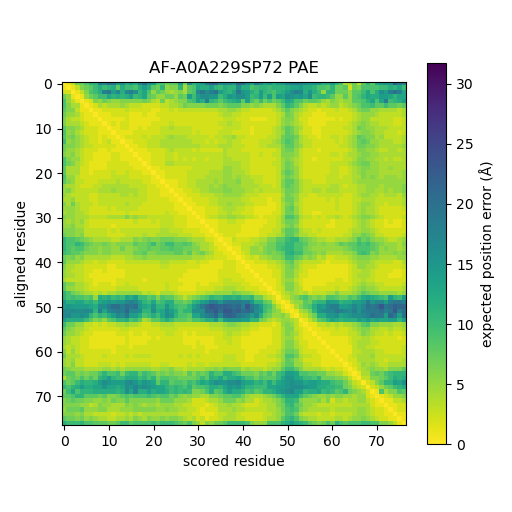436 -13.347 8.646 1.00 79.62 71 GLU A C 1
ATOM 531 O O . GLU A 1 71 ? 1.042 -12.719 7.777 1.00 79.62 71 GLU A O 1
ATOM 536 N N . TRP A 1 72 ? -0.414 -12.767 9.488 1.00 82.69 72 TRP A N 1
ATOM 537 C CA . TRP A 1 72 ? -0.587 -11.324 9.526 1.00 82.69 72 TRP A CA 1
ATOM 538 C C . TRP A 1 72 ? 0.726 -10.644 9.934 1.00 82.69 72 TRP A C 1
ATOM 540 O O . TRP A 1 72 ? 1.377 -11.119 10.866 1.00 82.69 72 TRP A O 1
ATOM 550 N N . PRO A 1 73 ? 1.110 -9.535 9.276 1.00 86.81 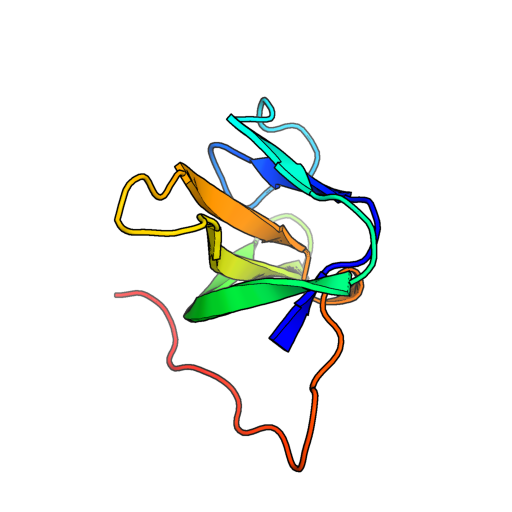73 PRO A N 1
ATOM 551 C CA . PRO A 1 73 ? 2.290 -8.787 9.661 1.00 86.81 73 PRO A CA 1
ATOM 552 C C . PRO A 1 73 ? 2.019 -8.099 11.002 1.00 86.81 73 PRO A C 1
ATOM 554 O O . PRO A 1 73 ? 0.872 -8.003 11.447 1.00 86.81 73 PRO A O 1
ATOM 557 N N . GLU A 1 74 ? 3.063 -7.607 11.655 1.00 92.88 74 GLU A N 1
ATOM 558 C CA . GLU A 1 74 ? 2.896 -6.867 12.903 1.00 92.88 74 GLU A CA 1
ATOM 559 C C . GLU A 1 74 ? 2.283 -5.481 12.652 1.00 92.88 74 GLU A C 1
ATOM 561 O O . GLU A 1 74 ? 2.287 -4.949 11.537 1.00 92.88 74 GLU A O 1
ATOM 566 N N . MET A 1 75 ? 1.706 -4.891 13.698 1.00 92.56 75 MET A N 1
ATOM 567 C CA . MET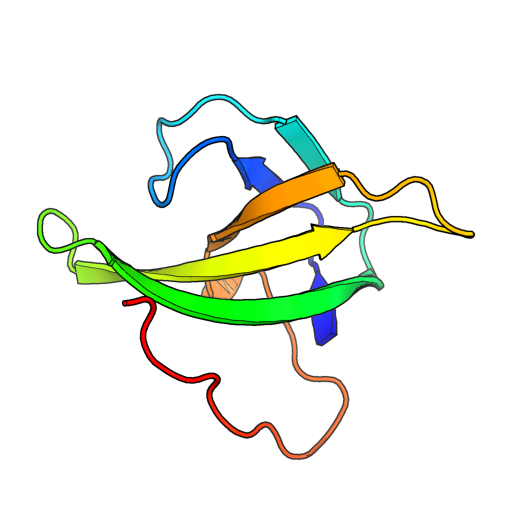 A 1 75 ? 1.158 -3.537 13.615 1.00 92.56 75 MET A CA 1
ATOM 568 C C . MET A 1 75 ? 2.318 -2.537 13.531 1.00 92.56 75 MET A C 1
ATOM 570 O O . MET A 1 75 ? 3.293 -2.679 14.268 1.00 92.56 75 MET A O 1
ATOM 574 N N . CYS A 1 76 ? 2.233 -1.540 12.645 1.00 90.44 76 CYS A N 1
ATOM 575 C CA . CYS A 1 76 ? 3.287 -0.528 12.533 1.00 90.44 76 CYS A CA 1
ATOM 576 C C . CYS A 1 76 ? 3.403 0.269 13.847 1.00 90.44 76 CYS A C 1
ATOM 578 O O . CYS A 1 76 ? 2.380 0.635 14.434 1.00 90.44 76 CYS A O 1
ATOM 580 N N . VAL A 1 77 ? 4.641 0.531 14.284 1.00 83.19 77 VAL A N 1
ATOM 581 C CA . VAL A 1 77 ? 4.971 1.292 15.507 1.00 83.19 77 VAL A CA 1
ATOM 582 C C . VAL A 1 77 ? 5.135 2.777 15.202 1.00 83.19 77 VAL A C 1
ATOM 584 O O . VAL A 1 77 ? 5.718 3.093 14.141 1.00 83.19 77 VAL A O 1
#

Solvent-accessible surface area (backbone atoms only — not comparable to full-atom values): 4398 Å² total; per-residue (Å²): 69,26,28,40,70,44,56,28,10,77,39,70,48,94,84,41,59,66,74,44,74,40,53,68,67,32,63,37,51,70,69,27,32,48,68,30,81,91,75,76,42,51,18,30,39,32,39,38,57,75,91,90,59,62,51,69,29,18,33,54,47,94,45,53,41,70,82,61,97,74,76,82,61,52,71,65,131

Radius of gyration: 11.53 Å; Cα contacts (8 Å, |Δi|>4): 178; chains: 1; bounding box: 30×30×28 Å

Nearest PDB structures (foldseek):
  7b2t-assembly2_B  TM=2.797E-01  e=2.847E+00  Ixodes scapularis
  1hle-assembly1_A-2  TM=3.305E-01  e=5.967E+00  Equus caballus

Sequence (77 aa):
MTGKTSPLRVGPQGTCNPVATLPSGAQLSIDCYLTNPTYGTVWFHAAYGTAGRGVEGWIYEGNVQPLDTWEWPEMCV

pLDDT: mean 85.08, std 10.95, range [47.22, 95.5]

Fo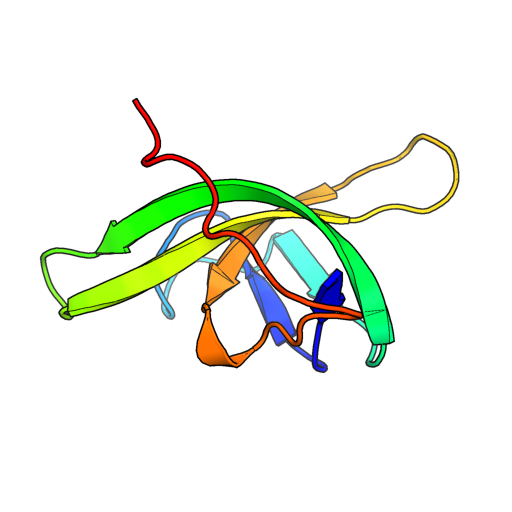ldseek 3Di:
DWFAQFFFFAAADPPGDGPDTDHGRFDWDFAAWDQPPVPRWIKTWIWGDDDPDTDIGIDTPVRDDDPDPDDHHYHDD

Mean predicted aligned error: 4.99 Å